Protein AF-A0A0K0D6D7-F1 (afdb_monomer_lite)

Structure (mmCIF, N/CA/C/O backbone):
data_AF-A0A0K0D6D7-F1
#
_entry.id   AF-A0A0K0D6D7-F1
#
loop_
_atom_site.group_PDB
_atom_site.id
_atom_site.type_symbol
_atom_site.label_atom_id
_atom_site.label_alt_id
_atom_site.label_comp_id
_atom_site.label_asym_id
_atom_site.label_entity_id
_atom_site.label_seq_id
_atom_site.pdbx_PDB_ins_code
_atom_site.Cartn_x
_atom_site.Cartn_y
_atom_site.Cartn_z
_atom_site.occupancy
_atom_site.B_iso_or_equiv
_atom_site.auth_seq_id
_atom_site.auth_comp_id
_atom_site.auth_asym_id
_atom_site.auth_atom_id
_atom_site.pdbx_PDB_model_num
ATOM 1 N N . LEU A 1 1 ? -4.981 -20.648 0.916 1.00 51.97 1 LEU A N 1
ATOM 2 C CA . LEU A 1 1 ? -4.317 -19.384 1.321 1.00 51.97 1 LEU A CA 1
ATOM 3 C C . LEU A 1 1 ? -4.874 -18.945 2.674 1.00 51.97 1 LEU A C 1
ATOM 5 O O . LEU A 1 1 ? -6.085 -18.841 2.803 1.00 51.97 1 LEU A O 1
ATOM 9 N N . LYS A 1 2 ? -4.028 -18.770 3.699 1.00 59.53 2 LYS A N 1
ATOM 10 C CA . LYS A 1 2 ? -4.458 -18.347 5.048 1.00 59.53 2 LYS A CA 1
ATOM 11 C C . LYS A 1 2 ? -4.840 -16.860 5.014 1.00 59.53 2 LYS A C 1
ATOM 13 O O . LYS A 1 2 ? -4.017 -16.056 4.581 1.00 59.53 2 LYS A O 1
ATOM 18 N N . ARG A 1 3 ? -6.059 -16.512 5.448 1.00 64.56 3 ARG A N 1
ATOM 19 C CA . ARG A 1 3 ? -6.545 -15.120 5.525 1.00 64.56 3 ARG A CA 1
ATOM 20 C C . ARG A 1 3 ? -5.609 -14.294 6.417 1.00 64.56 3 ARG A C 1
ATOM 22 O O . ARG A 1 3 ? -5.196 -14.783 7.470 1.00 64.56 3 ARG A O 1
ATOM 29 N N . MET A 1 4 ? -5.244 -13.086 5.989 1.00 66.69 4 MET A N 1
ATOM 30 C CA . MET A 1 4 ? -4.459 -12.172 6.826 1.00 66.69 4 MET A CA 1
ATOM 31 C C . MET A 1 4 ? -5.327 -11.675 7.984 1.00 66.69 4 MET A C 1
ATOM 33 O O . MET A 1 4 ? -6.516 -11.419 7.803 1.00 66.69 4 MET A O 1
ATOM 37 N N . SER A 1 5 ? -4.748 -11.597 9.181 1.00 71.88 5 SER A N 1
ATOM 38 C CA . SER A 1 5 ? -5.412 -10.997 10.335 1.00 71.88 5 SER A CA 1
ATOM 39 C C . SER A 1 5 ? -5.321 -9.466 10.263 1.00 71.88 5 SER A C 1
ATOM 41 O O . SER A 1 5 ? -4.351 -8.947 9.702 1.00 71.88 5 SER A O 1
ATOM 43 N N . PRO A 1 6 ? -6.280 -8.735 10.849 1.00 68.06 6 PRO A N 1
ATOM 44 C CA . PRO A 1 6 ? -6.180 -7.290 11.025 1.00 68.06 6 PRO A CA 1
ATOM 45 C C . PRO A 1 6 ? -4.858 -6.873 11.683 1.00 68.06 6 PRO A C 1
ATOM 47 O O . PRO A 1 6 ? -4.358 -7.571 12.567 1.00 68.06 6 PRO A O 1
ATOM 50 N N . GLY A 1 7 ? -4.267 -5.765 11.231 1.00 67.31 7 GLY A N 1
ATOM 51 C CA . GLY A 1 7 ? -2.978 -5.265 11.725 1.00 67.31 7 GLY A CA 1
ATOM 52 C C . GLY A 1 7 ? -1.761 -6.071 11.255 1.00 67.31 7 GLY A C 1
ATOM 53 O O . GLY A 1 7 ? -0.643 -5.822 11.703 1.00 67.31 7 GLY A O 1
ATOM 54 N N . CYS A 1 8 ? -1.948 -7.050 10.364 1.00 75.50 8 CYS A N 1
ATOM 55 C CA . CYS A 1 8 ? -0.856 -7.861 9.843 1.00 75.50 8 CYS A CA 1
ATOM 56 C C . CYS A 1 8 ? -0.141 -7.148 8.690 1.00 75.50 8 CYS A C 1
ATOM 58 O O . CYS A 1 8 ? -0.764 -6.703 7.724 1.00 75.50 8 CYS A O 1
ATOM 60 N N . SER A 1 9 ? 1.187 -7.115 8.778 1.00 82.94 9 SER A N 1
ATOM 61 C CA . SER A 1 9 ? 2.091 -6.768 7.687 1.00 82.94 9 SER A CA 1
ATOM 62 C C . SER A 1 9 ? 2.783 -8.035 7.208 1.00 82.94 9 SER A C 1
ATOM 64 O O . SER A 1 9 ? 3.315 -8.802 8.017 1.00 82.94 9 SER A O 1
ATOM 66 N N . ARG A 1 10 ? 2.767 -8.280 5.898 1.00 83.69 10 ARG A N 1
ATOM 67 C CA . ARG A 1 10 ? 3.429 -9.441 5.304 1.00 83.69 10 ARG A CA 1
ATOM 68 C C . ARG A 1 10 ? 4.217 -9.039 4.068 1.00 83.69 10 ARG A C 1
ATOM 70 O O . ARG A 1 10 ? 3.702 -8.351 3.190 1.00 83.69 10 ARG A O 1
ATOM 77 N N . LEU A 1 11 ? 5.471 -9.480 4.024 1.00 84.81 11 LEU A N 1
ATOM 78 C CA . LEU A 1 11 ? 6.351 -9.329 2.873 1.00 84.81 11 LEU A CA 1
ATOM 79 C C . LEU A 1 11 ? 6.193 -10.547 1.961 1.00 84.81 11 LEU A C 1
ATOM 81 O O . LEU A 1 11 ? 6.241 -11.684 2.430 1.00 84.81 11 LEU A O 1
ATOM 85 N N . TYR A 1 12 ? 6.000 -10.290 0.678 1.00 82.81 12 TYR A N 1
ATOM 86 C CA . TYR A 1 12 ? 5.946 -11.281 -0.382 1.00 82.81 12 TYR A CA 1
ATOM 87 C C . TYR A 1 12 ? 7.092 -11.005 -1.344 1.00 82.81 12 TYR A C 1
ATOM 89 O O . TYR A 1 12 ? 7.299 -9.864 -1.746 1.00 82.81 12 TYR A O 1
ATOM 97 N N . GLU A 1 13 ? 7.823 -12.040 -1.731 1.00 84.38 13 GLU A N 1
ATOM 98 C CA . GLU A 1 13 ? 8.711 -11.949 -2.884 1.00 84.38 13 GLU A CA 1
ATOM 99 C C . GLU A 1 13 ? 7.886 -12.260 -4.127 1.00 84.38 13 GLU A C 1
ATOM 101 O O . GLU A 1 13 ? 7.220 -13.297 -4.203 1.00 84.38 13 GLU A O 1
ATOM 106 N N . LEU A 1 14 ? 7.880 -11.331 -5.079 1.00 80.00 14 LEU A N 1
ATOM 107 C CA . LEU A 1 14 ? 7.300 -11.591 -6.384 1.00 80.00 14 LEU A CA 1
ATOM 108 C C . LEU A 1 14 ? 8.215 -12.575 -7.099 1.00 80.00 14 LEU A C 1
ATOM 110 O O . LEU A 1 14 ? 9.442 -12.439 -7.054 1.00 80.00 14 LEU A O 1
ATOM 114 N N . GLN A 1 15 ? 7.616 -13.570 -7.752 1.00 78.50 15 GLN A N 1
ATOM 115 C CA . GLN A 1 15 ? 8.399 -14.405 -8.646 1.00 78.50 15 GLN A CA 1
ATOM 116 C C . GLN A 1 15 ? 9.033 -13.499 -9.707 1.00 78.50 15 GLN A C 1
ATOM 118 O O . GLN A 1 15 ? 8.329 -12.644 -10.257 1.00 78.50 15 GLN A O 1
ATOM 123 N N . PRO A 1 16 ? 10.348 -13.637 -9.945 1.00 74.94 16 PRO A N 1
ATOM 124 C CA . PRO A 1 16 ? 11.002 -12.873 -10.987 1.00 74.94 16 PRO A CA 1
ATOM 125 C C . PRO A 1 16 ? 10.366 -13.217 -12.332 1.00 74.94 16 PRO A C 1
ATOM 127 O O . PRO A 1 16 ? 9.816 -14.309 -12.511 1.00 74.94 16 PRO A O 1
ATOM 130 N N . ASP A 1 17 ? 10.443 -12.278 -13.268 1.00 76.06 17 ASP A N 1
ATOM 131 C CA . ASP A 1 17 ? 10.006 -12.539 -14.631 1.00 76.06 17 ASP A CA 1
ATOM 132 C C . ASP A 1 17 ? 10.769 -13.770 -15.171 1.00 76.06 17 ASP A C 1
ATOM 134 O O . ASP A 1 17 ? 11.992 -13.846 -15.007 1.00 76.06 17 ASP A O 1
ATOM 138 N N . PRO A 1 18 ? 10.087 -14.759 -15.782 1.00 76.19 18 PRO A N 1
ATOM 139 C CA . PRO A 1 18 ? 10.739 -15.971 -16.280 1.00 76.19 18 PRO A CA 1
ATOM 140 C C . PRO A 1 18 ? 11.791 -15.695 -17.368 1.00 76.19 18 PRO A C 1
ATOM 142 O O . PRO A 1 18 ? 12.630 -16.556 -17.634 1.00 76.19 18 PRO A O 1
ATOM 145 N N . TYR A 1 19 ? 11.763 -14.509 -17.974 1.00 79.75 19 TYR A N 1
ATOM 146 C CA . TYR A 1 19 ? 12.703 -14.029 -18.980 1.00 79.75 19 TYR A CA 1
ATOM 147 C C . TYR A 1 19 ? 13.701 -12.992 -18.432 1.00 79.75 19 TYR A C 1
ATOM 149 O O . TYR A 1 19 ? 14.678 -12.688 -19.115 1.00 79.75 19 TYR A O 1
ATOM 157 N N . ASP A 1 20 ? 13.515 -12.488 -17.204 1.00 71.56 20 ASP A N 1
ATOM 158 C CA . ASP A 1 20 ? 14.453 -11.587 -16.519 1.00 71.56 20 ASP A CA 1
ATOM 159 C C . ASP A 1 20 ? 14.554 -11.898 -15.013 1.00 71.56 20 ASP A C 1
ATOM 161 O O . ASP A 1 20 ? 13.892 -11.311 -14.150 1.00 71.56 20 ASP A O 1
ATOM 165 N N . VAL A 1 21 ? 15.466 -12.820 -14.693 1.00 69.12 21 VAL A N 1
ATOM 166 C CA . VAL A 1 21 ? 15.742 -13.284 -13.324 1.00 69.12 21 VAL A CA 1
ATOM 167 C C . VAL A 1 21 ? 16.483 -12.265 -12.453 1.00 69.12 21 VAL A C 1
ATOM 169 O O . VAL A 1 21 ? 16.685 -12.511 -11.262 1.00 69.12 21 VAL A O 1
ATOM 172 N N . THR A 1 22 ? 16.900 -11.125 -13.013 1.00 74.06 22 THR A N 1
ATOM 173 C CA . THR A 1 22 ? 17.613 -10.085 -12.253 1.00 74.06 22 THR A CA 1
ATOM 174 C C . THR A 1 22 ? 16.662 -9.217 -11.430 1.00 74.06 22 THR A C 1
ATOM 176 O O . THR A 1 22 ? 17.062 -8.633 -10.420 1.00 74.06 22 THR A O 1
ATOM 179 N N . GLN A 1 23 ? 15.378 -9.182 -11.796 1.00 66.31 23 GLN A N 1
ATOM 180 C CA . GLN A 1 23 ? 14.369 -8.375 -11.123 1.00 66.31 23 GLN A CA 1
ATOM 181 C C . GLN A 1 23 ? 13.754 -9.116 -9.935 1.00 66.31 23 GLN A C 1
ATOM 183 O O . GLN A 1 23 ? 12.618 -9.590 -9.977 1.00 66.31 23 GLN A O 1
ATOM 188 N N . ARG A 1 24 ? 14.493 -9.171 -8.825 1.00 68.88 24 ARG A N 1
ATOM 189 C CA . ARG A 1 24 ? 13.900 -9.500 -7.524 1.00 68.88 24 ARG A CA 1
ATOM 190 C C . ARG A 1 24 ? 13.109 -8.305 -7.014 1.00 68.88 24 ARG A C 1
ATOM 192 O O . ARG A 1 24 ? 13.684 -7.273 -6.682 1.00 68.88 24 ARG A O 1
ATOM 199 N N . ARG A 1 25 ? 11.787 -8.453 -6.940 1.00 77.94 25 ARG A N 1
ATOM 200 C CA . ARG A 1 25 ? 10.891 -7.440 -6.376 1.00 77.94 25 ARG A CA 1
ATOM 201 C C . ARG A 1 25 ? 10.212 -7.996 -5.137 1.00 77.94 25 ARG A C 1
ATOM 203 O O . ARG A 1 25 ? 9.695 -9.111 -5.155 1.00 77.94 25 ARG A O 1
ATOM 210 N N . ALA A 1 26 ? 10.193 -7.208 -4.074 1.00 81.25 26 ALA A N 1
ATOM 211 C CA . ALA A 1 26 ? 9.428 -7.522 -2.883 1.00 81.25 26 ALA A CA 1
ATOM 212 C C . ALA A 1 26 ? 8.191 -6.619 -2.818 1.00 81.25 26 ALA A C 1
ATOM 214 O O . ALA A 1 26 ? 8.216 -5.465 -3.233 1.00 81.25 26 ALA A O 1
ATOM 215 N N . LEU A 1 27 ? 7.091 -7.153 -2.303 1.00 82.75 27 LEU A N 1
ATOM 216 C CA . LEU A 1 27 ? 5.842 -6.437 -2.086 1.00 82.75 27 LEU A CA 1
ATOM 217 C C . LEU A 1 27 ? 5.449 -6.596 -0.622 1.00 82.75 27 LEU A C 1
ATOM 219 O O . LEU A 1 27 ? 5.327 -7.7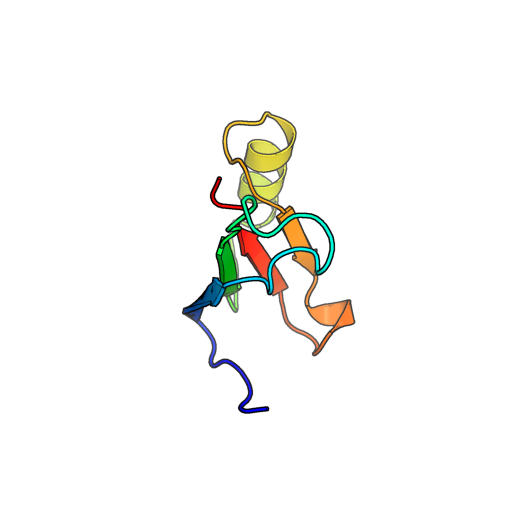19 -0.129 1.00 82.75 27 LEU A O 1
ATOM 223 N N . ARG A 1 28 ? 5.205 -5.490 0.081 1.00 85.38 28 ARG A N 1
ATOM 224 C CA . ARG A 1 28 ? 4.685 -5.537 1.448 1.00 85.38 28 ARG A CA 1
ATOM 225 C C . ARG A 1 28 ? 3.206 -5.180 1.448 1.00 85.38 28 ARG A C 1
ATOM 227 O O . ARG A 1 28 ? 2.817 -4.059 1.141 1.00 85.38 28 ARG A O 1
ATOM 234 N N . ILE A 1 29 ? 2.376 -6.135 1.843 1.00 84.00 29 ILE A N 1
ATOM 235 C CA . ILE A 1 29 ? 0.941 -5.910 2.014 1.00 84.00 29 ILE A CA 1
ATOM 236 C C . ILE A 1 29 ? 0.659 -5.734 3.501 1.00 84.00 29 ILE A C 1
ATOM 238 O O . ILE A 1 29 ? 1.068 -6.563 4.318 1.00 84.00 29 ILE A O 1
ATOM 242 N N . CYS A 1 30 ? -0.062 -4.669 3.837 1.00 83.00 30 CYS A N 1
ATOM 243 C CA . CYS A 1 30 ? -0.517 -4.373 5.186 1.00 83.00 30 CYS A CA 1
ATOM 244 C C . CYS A 1 30 ? -2.048 -4.289 5.197 1.00 83.00 30 CYS A C 1
ATOM 246 O O . CYS A 1 30 ? -2.653 -3.601 4.377 1.00 83.00 30 CYS A O 1
ATOM 248 N N . LEU A 1 31 ? -2.687 -4.975 6.139 1.00 81.94 31 LEU A N 1
ATOM 249 C CA . LEU A 1 31 ? -4.132 -4.886 6.338 1.00 81.94 31 LEU A CA 1
ATOM 250 C C . LEU A 1 31 ? -4.410 -4.097 7.615 1.00 81.94 31 LEU A C 1
ATOM 252 O O . LEU A 1 31 ? -3.955 -4.488 8.691 1.00 81.94 31 LEU A O 1
ATOM 256 N N . PHE A 1 32 ? -5.175 -3.016 7.496 1.00 82.06 32 PHE A N 1
ATOM 257 C CA . PHE A 1 32 ? -5.565 -2.188 8.630 1.00 82.06 32 PHE A CA 1
ATOM 258 C C . PHE A 1 32 ? -7.087 -2.155 8.730 1.00 82.06 32 PHE A C 1
ATOM 260 O O . PHE A 1 32 ? -7.786 -1.946 7.746 1.00 82.06 32 PHE A O 1
ATOM 267 N N . THR A 1 33 ? -7.601 -2.357 9.935 1.00 80.25 33 THR A N 1
ATOM 268 C CA . THR A 1 33 ? -9.030 -2.236 10.233 1.00 80.25 33 THR A CA 1
ATOM 269 C C . THR A 1 33 ? -9.267 -0.994 11.074 1.00 80.25 33 THR A C 1
ATOM 271 O O . THR A 1 33 ? -8.397 -0.609 11.851 1.00 80.25 33 THR A O 1
ATOM 274 N N . ASP A 1 34 ? -10.459 -0.413 10.958 1.00 80.62 34 ASP A N 1
ATOM 275 C CA . ASP A 1 34 ? -10.884 0.754 11.741 1.00 80.62 34 ASP A CA 1
ATOM 276 C C . ASP A 1 34 ? -9.973 1.993 11.596 1.00 80.62 34 ASP A C 1
ATOM 278 O O . ASP A 1 34 ? -9.620 2.671 12.562 1.00 80.62 34 ASP A O 1
ATOM 282 N N . VAL A 1 35 ? -9.565 2.299 10.361 1.00 82.69 35 VAL A N 1
ATOM 283 C CA . VAL A 1 35 ? -8.671 3.426 10.065 1.00 82.69 35 VAL A CA 1
ATOM 284 C C . VAL A 1 35 ? -9.410 4.756 10.237 1.00 82.69 35 VAL A C 1
ATOM 286 O O . VAL A 1 35 ? -10.314 5.092 9.477 1.00 82.69 35 VAL A O 1
ATOM 289 N N . LYS A 1 36 ? -9.004 5.555 11.230 1.00 87.25 36 LYS A N 1
ATOM 290 C CA . LYS A 1 36 ? -9.640 6.853 11.539 1.00 87.25 36 LYS A CA 1
ATOM 291 C C . LYS A 1 36 ? -9.128 8.015 10.687 1.00 87.25 36 LYS A C 1
ATOM 293 O O . LYS A 1 36 ? -9.830 9.004 10.510 1.00 87.25 36 LYS A O 1
ATOM 298 N N . ASN A 1 37 ? -7.916 7.901 10.152 1.00 88.44 37 ASN A N 1
ATOM 299 C CA . ASN A 1 37 ? -7.209 8.957 9.422 1.00 88.44 37 ASN A CA 1
ATOM 300 C C . ASN A 1 37 ? -7.039 8.643 7.923 1.00 88.44 37 ASN A C 1
ATOM 302 O O . ASN A 1 37 ? -6.103 9.121 7.280 1.00 88.44 37 ASN A O 1
ATOM 306 N N . ALA A 1 38 ? -7.953 7.860 7.339 1.00 84.88 38 ALA A N 1
ATOM 307 C CA . ALA A 1 38 ? -7.877 7.432 5.940 1.00 84.88 38 ALA A CA 1
ATOM 308 C C . ALA A 1 38 ? -7.761 8.614 4.956 1.00 84.88 38 ALA A C 1
ATOM 310 O O . ALA A 1 38 ? -7.045 8.537 3.954 1.00 84.88 38 ALA A O 1
ATOM 311 N N . HIS A 1 39 ? -8.415 9.745 5.252 1.00 87.75 39 HIS A N 1
ATOM 312 C CA . HIS A 1 39 ? -8.338 10.935 4.405 1.00 87.75 39 HIS A CA 1
ATOM 313 C C . HIS A 1 39 ? -6.934 11.560 4.386 1.00 87.75 39 HIS A C 1
ATOM 315 O O . HIS A 1 39 ? -6.441 11.917 3.312 1.00 87.75 39 HIS A O 1
ATOM 321 N N . GLU A 1 40 ? -6.277 11.659 5.540 1.00 89.94 40 GLU A N 1
ATOM 322 C CA . GLU A 1 40 ? -4.919 12.199 5.649 1.00 89.94 40 GLU A CA 1
ATOM 323 C C . GLU A 1 40 ? -3.925 11.313 4.901 1.00 89.94 40 GLU A C 1
ATOM 325 O O . GLU A 1 40 ? -3.138 11.811 4.096 1.00 89.94 40 GLU A O 1
ATOM 330 N N . LEU A 1 41 ? -4.019 9.993 5.090 1.00 86.44 41 LEU A N 1
ATOM 331 C CA . LEU A 1 41 ? -3.176 9.016 4.397 1.00 86.44 41 LEU A CA 1
ATOM 332 C C . LEU A 1 41 ? -3.329 9.122 2.879 1.00 86.44 41 LEU A C 1
ATOM 334 O O . LEU A 1 41 ? -2.338 9.120 2.151 1.00 86.44 41 LEU A O 1
ATOM 338 N N . ARG A 1 42 ? -4.560 9.304 2.391 1.00 86.00 42 ARG A N 1
ATOM 339 C CA . ARG A 1 42 ? -4.821 9.521 0.964 1.00 86.00 42 ARG A CA 1
ATOM 340 C C . ARG A 1 42 ? -4.174 10.799 0.438 1.00 86.00 42 ARG A C 1
ATOM 342 O O . ARG A 1 42 ? -3.683 10.806 -0.689 1.00 86.00 42 ARG A O 1
ATOM 349 N N . ASN A 1 43 ? -4.194 11.874 1.223 1.00 91.44 43 ASN A N 1
ATOM 350 C CA . ASN A 1 43 ? -3.572 13.138 0.836 1.00 91.44 43 ASN A CA 1
ATOM 351 C C . ASN A 1 43 ? -2.048 13.001 0.782 1.00 91.44 43 ASN A C 1
ATOM 353 O O . ASN A 1 43 ? -1.456 13.424 -0.206 1.00 91.44 43 ASN A O 1
ATOM 357 N N . LYS A 1 44 ? -1.441 12.325 1.766 1.00 88.12 44 LYS A N 1
ATOM 358 C CA . LYS A 1 44 ? -0.002 12.015 1.787 1.00 88.12 44 LYS A CA 1
ATOM 359 C C . LYS A 1 44 ? 0.443 11.131 0.619 1.00 88.12 44 LYS A C 1
ATOM 361 O O . LYS A 1 44 ? 1.530 11.294 0.077 1.00 88.12 44 LYS A O 1
ATOM 366 N N . LEU A 1 45 ? -0.414 10.203 0.204 1.00 87.31 45 LEU A N 1
ATOM 367 C CA . LEU A 1 45 ? -0.165 9.337 -0.947 1.00 87.31 45 LEU A CA 1
ATOM 368 C C . LEU A 1 45 ? -0.258 10.123 -2.266 1.00 87.31 45 LEU A C 1
ATOM 370 O O . LEU A 1 45 ? 0.555 9.937 -3.163 1.00 87.31 45 LEU A O 1
ATOM 374 N N . ARG A 1 46 ? -1.206 11.066 -2.372 1.00 88.38 46 ARG A N 1
ATOM 375 C CA . ARG A 1 46 ? -1.332 11.972 -3.530 1.00 88.38 46 ARG A CA 1
ATOM 376 C C . ARG A 1 46 ? -0.220 13.013 -3.613 1.00 88.38 46 ARG A C 1
ATOM 378 O O . ARG A 1 46 ? 0.156 13.384 -4.719 1.00 88.38 46 ARG A O 1
ATOM 385 N N . SER A 1 47 ? 0.276 13.496 -2.475 1.00 92.88 47 SER A N 1
ATOM 386 C CA . SER A 1 47 ? 1.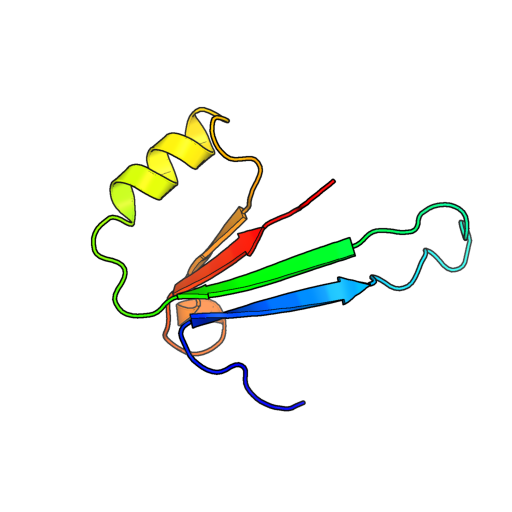409 14.425 -2.427 1.00 92.88 47 SER A CA 1
ATOM 387 C C . SER A 1 47 ? 2.752 13.737 -2.686 1.00 92.88 47 SER A C 1
ATOM 389 O O . SER A 1 47 ? 3.746 14.429 -2.883 1.00 92.88 47 SER A O 1
ATOM 391 N N . GLY A 1 48 ? 2.791 12.399 -2.695 1.00 87.94 48 GLY A N 1
ATOM 392 C CA . GLY A 1 48 ? 4.021 11.623 -2.850 1.00 87.94 48 GLY A CA 1
ATOM 393 C C . GLY A 1 48 ? 4.879 11.549 -1.583 1.00 87.94 48 GLY A C 1
ATOM 394 O O . GLY A 1 48 ? 6.014 11.090 -1.653 1.00 87.94 48 GLY A O 1
ATOM 395 N N . GLU A 1 49 ? 4.359 11.969 -0.423 1.00 89.56 49 GLU A N 1
ATOM 396 C CA . GLU A 1 49 ? 5.033 11.813 0.879 1.00 89.56 49 GLU A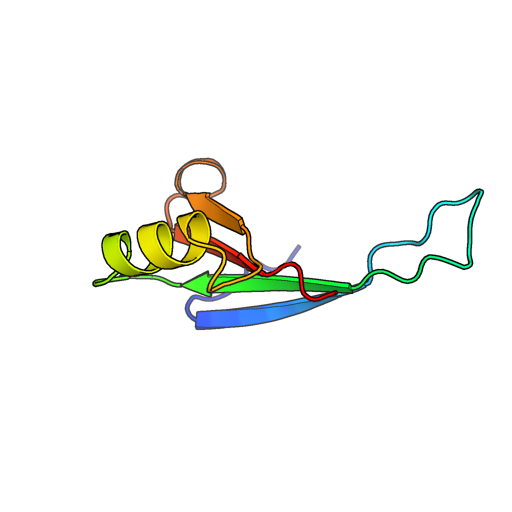 CA 1
ATOM 397 C C . GLU A 1 49 ? 5.121 10.332 1.290 1.00 89.56 49 GLU A C 1
ATOM 399 O O . GLU A 1 49 ? 6.019 9.933 2.029 1.00 89.56 49 GLU A O 1
ATOM 404 N N . ILE A 1 50 ? 4.197 9.505 0.788 1.00 87.19 50 ILE A N 1
ATOM 405 C CA . ILE A 1 50 ? 4.186 8.052 0.971 1.00 87.19 50 ILE A CA 1
ATOM 406 C C . ILE A 1 50 ? 4.260 7.376 -0.403 1.00 87.19 50 ILE A C 1
ATOM 408 O O . ILE A 1 50 ? 3.338 7.515 -1.205 1.00 87.19 50 ILE A O 1
ATOM 412 N N . ASP A 1 51 ? 5.310 6.581 -0.637 1.00 85.31 51 ASP A N 1
ATOM 413 C CA . ASP A 1 51 ? 5.408 5.681 -1.797 1.00 85.31 51 ASP A CA 1
ATOM 414 C C . ASP A 1 51 ? 4.678 4.364 -1.481 1.00 85.31 51 ASP A C 1
ATOM 416 O O . ASP A 1 51 ? 5.237 3.412 -0.934 1.00 85.31 51 ASP A O 1
ATOM 420 N N . ALA A 1 52 ? 3.367 4.356 -1.716 1.00 85.62 52 ALA A N 1
ATOM 421 C CA . ALA A 1 52 ? 2.500 3.200 -1.522 1.00 85.62 52 ALA A CA 1
ATOM 422 C C . ALA A 1 52 ? 1.249 3.303 -2.404 1.00 85.62 52 ALA A C 1
ATOM 424 O O . ALA A 1 52 ? 0.944 4.344 -2.978 1.00 85.62 52 ALA A O 1
ATOM 425 N N . ALA A 1 53 ? 0.476 2.226 -2.457 1.00 83.62 53 ALA A N 1
ATOM 426 C CA . ALA A 1 53 ? -0.869 2.180 -3.004 1.00 83.62 53 ALA A CA 1
ATOM 427 C C . ALA A 1 53 ? -1.884 1.906 -1.882 1.00 83.62 53 ALA A C 1
ATOM 429 O O . ALA A 1 53 ? -1.703 1.034 -1.036 1.00 83.62 53 ALA A O 1
ATOM 430 N N . MET A 1 54 ? -2.996 2.636 -1.883 1.00 83.31 54 MET A N 1
ATOM 431 C CA . MET A 1 54 ? -4.102 2.406 -0.952 1.00 83.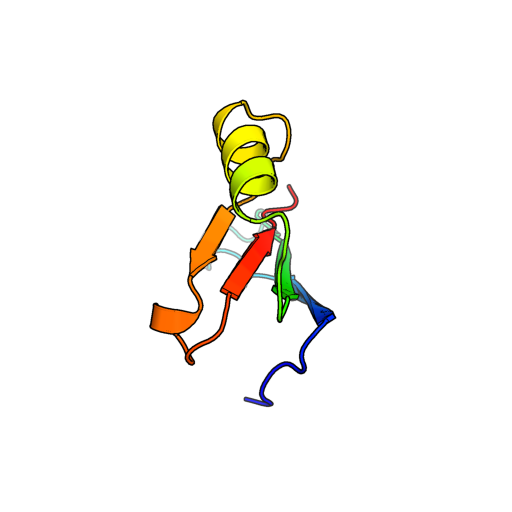31 54 MET A CA 1
ATOM 432 C C . MET A 1 54 ? -5.272 1.796 -1.717 1.00 83.31 54 MET A C 1
ATOM 434 O O . MET A 1 54 ? -5.733 2.370 -2.706 1.00 83.31 54 MET A O 1
ATOM 438 N N . ILE A 1 55 ? -5.740 0.628 -1.280 1.00 82.06 55 ILE A N 1
ATOM 439 C CA . ILE A 1 55 ? -6.781 -0.153 -1.949 1.00 82.06 55 ILE A CA 1
ATOM 440 C C . ILE A 1 55 ? -7.919 -0.399 -0.964 1.00 82.06 55 ILE A C 1
ATOM 442 O O . ILE A 1 55 ? -7.736 -0.978 0.096 1.00 82.06 55 ILE A O 1
ATOM 446 N N . ARG A 1 56 ? -9.148 -0.020 -1.310 1.00 72.69 56 ARG A N 1
ATOM 447 C CA . A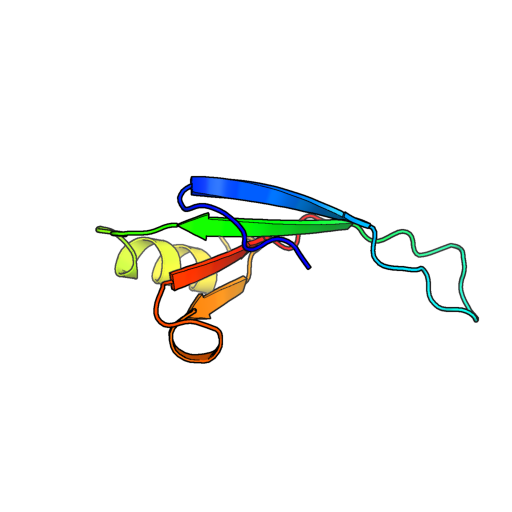RG A 1 56 ? -10.294 -0.403 -0.473 1.00 72.69 56 ARG A CA 1
ATOM 448 C C . ARG A 1 56 ? -10.425 -1.923 -0.496 1.00 72.69 56 ARG A C 1
ATOM 450 O O . ARG A 1 56 ? -10.691 -2.491 -1.555 1.00 72.69 56 ARG A O 1
ATOM 457 N N . ALA A 1 57 ? -10.251 -2.581 0.646 1.00 67.00 57 ALA A N 1
ATOM 458 C CA . ALA A 1 57 ? -10.484 -4.017 0.741 1.00 67.00 57 ALA A CA 1
ATOM 459 C C . ALA A 1 57 ? -11.976 -4.348 0.622 1.00 67.00 57 ALA A C 1
ATOM 461 O O . ALA A 1 57 ? -12.284 -5.514 0.476 1.00 67.00 57 ALA A O 1
ATOM 462 N N . GLU A 1 58 ? -12.911 -3.396 0.576 1.00 64.12 58 GLU A N 1
ATOM 463 C CA . GLU A 1 58 ? -14.296 -3.647 0.143 1.00 64.12 58 GLU A CA 1
ATOM 464 C C . GLU A 1 58 ? -14.364 -4.365 -1.216 1.00 64.12 58 GLU A C 1
ATOM 466 O O . GLU A 1 58 ? -15.257 -5.174 -1.444 1.00 64.12 58 GLU A O 1
ATOM 471 N N . LEU A 1 59 ? -13.370 -4.149 -2.085 1.00 57.44 59 LEU A N 1
ATOM 472 C CA . LEU A 1 59 ? -13.239 -4.808 -3.389 1.00 57.44 59 LEU A CA 1
ATOM 473 C C . LEU A 1 59 ? -12.630 -6.226 -3.315 1.00 57.44 59 LEU A C 1
ATOM 475 O O . LEU A 1 59 ? -12.565 -6.904 -4.336 1.00 57.44 59 LEU A O 1
ATOM 479 N N . VAL A 1 60 ? -12.156 -6.670 -2.141 1.00 57.19 60 VAL A N 1
ATOM 480 C CA . VAL A 1 60 ? -11.398 -7.927 -1.949 1.00 57.19 60 VAL A CA 1
ATOM 481 C C . VAL A 1 60 ? -11.939 -8.787 -0.784 1.00 57.19 60 VAL A C 1
ATOM 483 O O . VAL A 1 60 ? -11.950 -10.010 -0.896 1.00 57.19 60 VAL A O 1
ATOM 486 N N . SER A 1 61 ? -12.410 -8.190 0.323 1.00 51.31 61 SER A N 1
ATOM 487 C CA . SER A 1 61 ? -13.083 -8.853 1.458 1.00 51.31 61 SER A CA 1
ATOM 488 C C . SER A 1 61 ? -13.903 -7.965 2.438 1.00 51.31 61 SER A C 1
ATOM 490 O O . SER A 1 61 ? -14.235 -8.460 3.513 1.00 51.31 61 SER A O 1
ATOM 492 N N . GLY A 1 62 ? -14.232 -6.696 2.151 1.00 51.19 62 GLY A N 1
ATOM 493 C CA . GLY A 1 62 ? -15.052 -5.843 3.048 1.00 51.19 62 GLY A CA 1
ATOM 494 C C . GLY A 1 62 ? -14.304 -4.943 4.056 1.00 51.19 62 GLY A C 1
ATOM 495 O O . GLY A 1 62 ? -14.954 -4.343 4.902 1.00 51.19 62 GLY A O 1
ATOM 496 N N . GLU A 1 63 ? -12.970 -4.844 3.998 1.00 53.19 63 GLU A N 1
ATOM 497 C CA . GLU A 1 63 ? -12.130 -4.036 4.925 1.00 53.19 63 GLU A CA 1
ATOM 498 C C . GLU A 1 63 ? -11.348 -2.925 4.169 1.00 53.19 63 GLU A C 1
ATOM 500 O O . GLU A 1 63 ? -11.649 -2.666 3.010 1.00 53.19 63 GLU A O 1
ATOM 505 N N . GLU A 1 64 ? -10.347 -2.238 4.740 1.00 52.88 64 GLU A N 1
ATOM 506 C CA . GLU A 1 64 ? -9.437 -1.339 3.988 1.00 52.88 64 GLU A CA 1
ATOM 507 C C . GLU A 1 64 ? -8.021 -1.943 3.893 1.00 52.88 64 GLU A C 1
ATOM 509 O O . GLU A 1 64 ? -7.437 -2.358 4.890 1.00 52.88 64 GLU A O 1
ATOM 514 N N . LEU A 1 65 ? -7.451 -2.040 2.685 1.00 59.97 65 LEU A N 1
ATOM 515 C CA . LEU A 1 65 ? -6.166 -2.699 2.426 1.00 59.97 65 LEU A CA 1
ATOM 516 C C . LEU A 1 65 ? -5.113 -1.663 2.010 1.00 59.97 65 LEU A C 1
ATOM 518 O O . LEU A 1 65 ? -5.282 -0.904 1.060 1.00 59.97 65 LEU A O 1
ATOM 522 N N . PHE A 1 66 ? -3.962 -1.657 2.665 1.00 56.09 66 PHE A N 1
ATOM 523 C CA . PHE A 1 66 ? -2.846 -0.807 2.259 1.00 56.09 66 PHE A CA 1
ATOM 524 C C . PHE A 1 66 ? -1.785 -1.673 1.576 1.00 56.09 66 PHE A C 1
ATOM 526 O O . PHE A 1 66 ? -1.216 -2.584 2.175 1.00 56.09 66 PHE A O 1
ATOM 533 N N . ILE A 1 67 ? -1.500 -1.400 0.304 1.00 58.59 67 ILE A N 1
ATOM 534 C CA . ILE A 1 67 ? -0.417 -2.057 -0.434 1.00 58.59 67 ILE A CA 1
ATOM 535 C C . ILE A 1 67 ? 0.788 -1.122 -0.457 1.00 58.59 67 ILE A C 1
ATOM 537 O O . ILE A 1 67 ? 0.855 -0.195 -1.253 1.00 58.59 67 ILE A 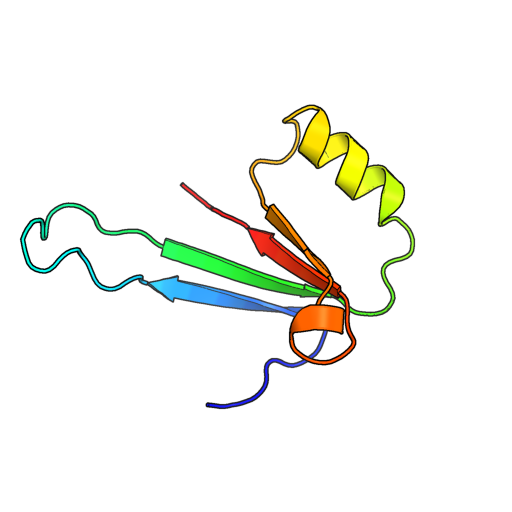O 1
ATOM 541 N N . GLY A 1 68 ? 1.772 -1.366 0.402 1.00 55.81 68 GLY A N 1
ATOM 542 C CA . GLY A 1 68 ? 3.054 -0.670 0.335 1.00 55.81 68 GLY A CA 1
ATOM 543 C C . GLY A 1 68 ? 3.944 -1.280 -0.747 1.00 55.81 68 GLY A C 1
ATOM 544 O O . GLY A 1 68 ? 4.425 -2.405 -0.598 1.00 55.81 68 GLY A O 1
ATOM 545 N N . LEU A 1 69 ? 4.201 -0.539 -1.825 1.00 50.00 69 LEU A N 1
ATOM 546 C CA . LEU A 1 69 ? 5.287 -0.851 -2.755 1.00 50.00 69 LEU A CA 1
ATOM 547 C C . LEU A 1 69 ? 6.592 -0.345 -2.129 1.00 50.00 69 LEU A C 1
ATOM 549 O O . LEU A 1 69 ? 6.964 0.808 -2.295 1.00 50.00 69 LEU A O 1
ATOM 553 N N . LEU A 1 70 ? 7.273 -1.205 -1.368 1.00 44.75 70 LEU A N 1
ATOM 554 C CA . LEU A 1 70 ? 8.672 -0.960 -1.023 1.00 44.75 70 LEU A CA 1
ATOM 555 C C . LEU A 1 70 ? 9.517 -1.263 -2.267 1.00 44.75 70 LEU A C 1
ATOM 557 O O . LEU A 1 70 ? 9.494 -2.396 -2.747 1.00 44.75 70 LEU A O 1
ATOM 561 N N . LYS A 1 71 ? 10.203 -0.243 -2.794 1.00 44.31 71 LYS A N 1
ATOM 562 C CA . LYS A 1 71 ? 11.310 -0.426 -3.742 1.00 44.31 71 LYS A CA 1
ATOM 563 C C . LYS A 1 71 ? 12.469 -1.162 -3.076 1.00 44.31 71 LYS A C 1
ATOM 565 O O . LYS A 1 71 ? 12.716 -0.890 -1.878 1.00 44.31 71 LYS A O 1
#

Foldseek 3Di:
DDDDDAQDKDKDWDCPDPVDNPDTFIKIKGHHAPDPCVVVVVVCVVVVVAQWDWDQCCVVPRGTITIHRDD

pLDDT: mean 74.67, std 12.97, range [44.31, 92.88]

Organism: Angiostrongylus cantonensis (NCBI:txid6313)

Secondary structure (DSSP, 8-state):
-PPPPTT-EEEEEEPPBTTBTT--EEEEEEEESS-S-HHHHHHHHHTTSS--EEEEGGGTTSSEEEEE---

InterPro domains:
  IPR036504 CGI121/TPRKB superfamily [G3DSA:3.30.2380.10] (17-67)
  IPR036504 CGI121/TPRKB superfamily [SSF143870] (23-64)

Radius of gyration: 13.9 Å; chains: 1; bounding box: 33×34×31 Å

Sequence (71 aa):
LKRMSPGCSRLYELQPDPYDVTQRRALRICLFTDVKNAHELRNKLRSGEIDAAMIRAELVSGEELFIGLLK